Protein AF-A0A498L172-F1 (afdb_monomer_lite)

Structure (mmCIF, N/CA/C/O backbone):
data_AF-A0A498L172-F1
#
_entry.id   AF-A0A498L172-F1
#
loop_
_atom_site.group_PDB
_atom_site.id
_atom_site.type_symbol
_atom_site.label_atom_id
_atom_site.label_alt_id
_atom_site.label_comp_id
_atom_site.label_asym_id
_atom_site.label_entity_id
_atom_site.label_seq_id
_atom_site.pdbx_PDB_ins_code
_atom_site.Cartn_x
_atom_site.Cartn_y
_atom_site.Cartn_z
_atom_site.occupancy
_atom_site.B_iso_or_equiv
_atom_site.auth_seq_id
_atom_site.auth_comp_id
_atom_site.auth_asym_id
_atom_site.auth_atom_id
_atom_site.pdbx_PDB_model_num
ATOM 1 N N . MET A 1 1 ? -3.989 14.269 -10.771 1.00 53.78 1 MET A N 1
ATOM 2 C CA . MET A 1 1 ? -4.470 12.992 -10.201 1.00 53.78 1 MET A CA 1
ATOM 3 C C . MET A 1 1 ? -3.787 12.781 -8.861 1.00 53.78 1 MET A C 1
ATOM 5 O O . MET A 1 1 ? -2.571 12.939 -8.803 1.00 53.78 1 MET A O 1
ATOM 9 N N . SER A 1 2 ? -4.540 12.520 -7.791 1.00 71.81 2 SER A N 1
ATOM 10 C CA . SER A 1 2 ? -3.964 12.184 -6.482 1.00 71.81 2 SER A CA 1
ATOM 11 C C . SER A 1 2 ? -3.248 10.829 -6.558 1.00 71.81 2 SER A C 1
ATOM 13 O O . SER A 1 2 ? -3.585 9.977 -7.381 1.00 71.81 2 SER A O 1
ATOM 15 N N . ARG A 1 3 ? -2.196 10.649 -5.753 1.00 84.94 3 ARG A N 1
ATOM 16 C CA . ARG A 1 3 ? -1.446 9.387 -5.658 1.00 84.94 3 ARG A CA 1
ATOM 17 C C . ARG A 1 3 ? -1.867 8.647 -4.389 1.00 84.94 3 ARG A C 1
ATOM 19 O O . ARG A 1 3 ? -1.995 9.285 -3.351 1.00 84.94 3 ARG A O 1
ATOM 26 N N . ALA A 1 4 ? -2.035 7.332 -4.487 1.00 91.88 4 ALA A N 1
ATOM 27 C CA . ALA A 1 4 ? -2.111 6.434 -3.336 1.00 91.88 4 ALA A CA 1
ATOM 28 C C . ALA A 1 4 ? -0.682 5.985 -2.956 1.00 91.88 4 ALA A C 1
ATOM 30 O O . ALA A 1 4 ? 0.247 6.797 -2.982 1.00 91.88 4 ALA A O 1
ATOM 31 N N . LEU A 1 5 ? -0.472 4.689 -2.692 1.00 93.81 5 LEU A N 1
ATOM 32 C CA . LEU A 1 5 ? 0.841 4.124 -2.364 1.00 93.81 5 LEU A CA 1
ATOM 33 C C . LEU A 1 5 ? 1.878 4.320 -3.483 1.00 93.81 5 LEU A C 1
ATOM 35 O O . LEU A 1 5 ? 3.032 4.647 -3.208 1.00 93.81 5 LEU A O 1
ATOM 39 N N . LEU A 1 6 ? 1.476 4.118 -4.743 1.00 94.94 6 LEU A N 1
ATOM 40 C CA . LEU A 1 6 ? 2.359 4.161 -5.913 1.00 94.94 6 LEU A CA 1
ATOM 41 C C . LEU A 1 6 ? 2.209 5.468 -6.697 1.00 94.94 6 LEU A C 1
ATOM 43 O O . LEU A 1 6 ? 1.096 5.921 -6.983 1.00 94.94 6 LEU A O 1
ATOM 47 N N . THR A 1 7 ? 3.333 6.0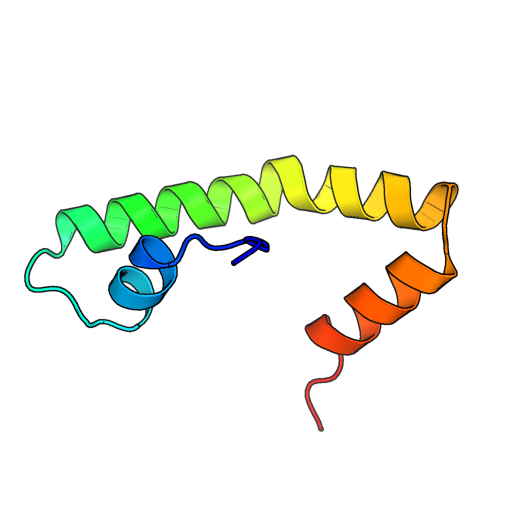29 -7.141 1.00 93.81 7 THR A N 1
ATOM 48 C CA . THR A 1 7 ? 3.327 7.044 -8.205 1.00 93.81 7 THR A CA 1
ATOM 49 C C . THR A 1 7 ? 2.985 6.412 -9.557 1.00 93.81 7 THR A C 1
ATOM 51 O O . THR A 1 7 ? 3.093 5.199 -9.741 1.00 93.81 7 THR A O 1
ATOM 54 N N . GLU A 1 8 ? 2.598 7.233 -10.536 1.00 92.62 8 GLU A N 1
ATOM 55 C CA . GLU A 1 8 ? 2.310 6.751 -11.894 1.00 92.62 8 GLU A CA 1
ATOM 56 C C . GLU A 1 8 ? 3.510 6.021 -12.512 1.00 92.62 8 GLU A C 1
ATOM 58 O O . GLU A 1 8 ? 3.371 4.929 -13.060 1.00 92.62 8 GLU A O 1
ATOM 63 N N . THR A 1 9 ? 4.706 6.585 -12.354 1.00 92.00 9 THR A N 1
ATOM 64 C CA . THR A 1 9 ? 5.947 5.986 -12.845 1.00 92.00 9 THR A CA 1
ATOM 65 C C . THR A 1 9 ? 6.261 4.660 -12.154 1.00 92.00 9 THR A C 1
ATOM 67 O O . THR A 1 9 ? 6.738 3.728 -12.796 1.00 92.00 9 THR A O 1
ATOM 70 N N . GLU A 1 10 ? 5.999 4.548 -10.850 1.00 94.50 10 GLU A N 1
ATOM 71 C CA . GLU A 1 10 ? 6.213 3.298 -10.111 1.00 94.50 10 GLU A CA 1
ATOM 72 C C . GLU A 1 10 ? 5.251 2.199 -10.552 1.00 94.50 10 GLU A C 1
ATOM 74 O O . GLU A 1 10 ? 5.692 1.060 -10.677 1.00 94.50 10 GL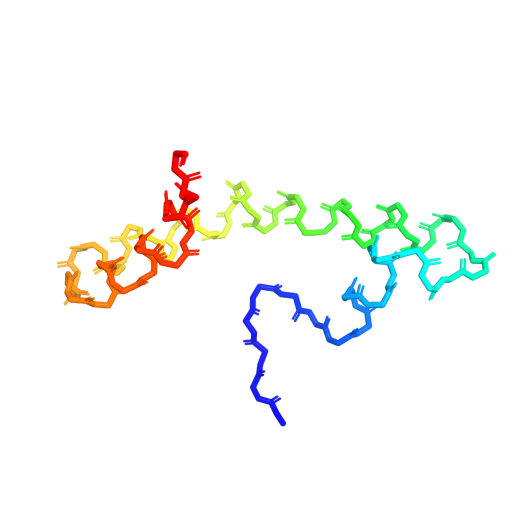U A O 1
ATOM 79 N N . ARG A 1 11 ? 3.988 2.530 -10.867 1.00 93.88 11 ARG A N 1
ATOM 80 C CA . ARG A 1 11 ? 3.041 1.563 -11.446 1.00 93.88 11 ARG A CA 1
ATOM 81 C C . ARG A 1 11 ? 3.575 0.968 -12.747 1.00 93.88 11 ARG A C 1
ATOM 83 O O . ARG A 1 11 ? 3.670 -0.249 -12.845 1.00 93.88 11 ARG A O 1
ATOM 90 N N . LYS A 1 12 ? 4.000 1.816 -13.693 1.00 93.19 12 LYS A N 1
ATOM 91 C CA . LYS A 1 12 ? 4.566 1.373 -14.984 1.00 93.19 12 LYS A CA 1
ATOM 92 C C . LYS A 1 12 ? 5.804 0.492 -14.780 1.00 93.19 12 LYS A C 1
ATOM 94 O O . LYS A 1 12 ? 5.878 -0.621 -15.288 1.00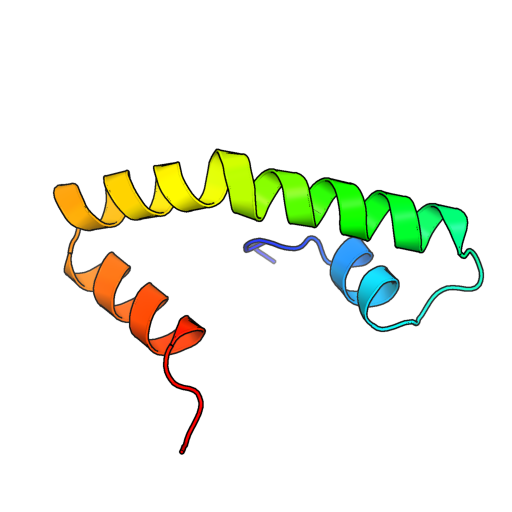 93.19 12 LYS A O 1
ATOM 99 N N . ARG A 1 13 ? 6.734 0.941 -13.927 1.00 94.00 13 ARG A N 1
ATOM 100 C CA . ARG A 1 13 ? 7.969 0.202 -13.614 1.00 94.00 13 ARG A CA 1
ATOM 101 C C . ARG A 1 13 ? 7.711 -1.176 -13.013 1.00 94.00 13 ARG A C 1
ATOM 103 O O . ARG A 1 13 ? 8.351 -2.146 -13.406 1.00 94.00 13 ARG A O 1
ATOM 110 N N . ILE A 1 14 ? 6.809 -1.266 -12.039 1.00 92.69 14 ILE A N 1
ATOM 111 C CA . ILE A 1 14 ? 6.513 -2.527 -11.347 1.00 92.69 14 ILE A CA 1
ATOM 112 C C . ILE A 1 14 ? 5.788 -3.497 -12.281 1.00 92.69 14 ILE A C 1
ATOM 114 O O . ILE A 1 14 ? 6.153 -4.675 -12.303 1.00 92.69 14 ILE A O 1
ATOM 118 N N . ALA A 1 15 ? 4.863 -2.985 -13.101 1.00 92.06 15 ALA A N 1
ATOM 119 C CA . ALA A 1 15 ? 4.113 -3.742 -14.104 1.00 92.06 15 ALA A CA 1
ATOM 120 C C . ALA A 1 15 ? 4.978 -4.322 -15.242 1.00 92.06 15 ALA A C 1
ATOM 122 O O . ALA A 1 15 ? 4.465 -5.055 -16.077 1.00 92.06 15 ALA A O 1
ATOM 123 N N . GLY A 1 16 ? 6.284 -4.032 -15.273 1.00 85.62 16 GLY A N 1
ATOM 124 C CA . GLY A 1 16 ? 7.203 -4.561 -16.284 1.00 85.62 16 GLY A CA 1
ATOM 125 C C . GLY A 1 16 ? 7.294 -3.709 -17.549 1.00 85.62 16 GLY A C 1
ATOM 126 O O . GLY A 1 16 ? 8.022 -4.076 -18.463 1.00 85.62 16 GLY A O 1
ATOM 127 N N . ASP A 1 17 ? 6.634 -2.550 -17.579 1.00 78.31 17 ASP A N 1
ATOM 128 C CA . ASP A 1 17 ? 6.704 -1.578 -18.675 1.00 78.31 17 ASP A CA 1
ATOM 129 C C . ASP A 1 17 ? 7.956 -0.693 -18.531 1.00 78.31 17 ASP A C 1
ATOM 131 O O . ASP A 1 17 ? 7.894 0.513 -18.274 1.00 78.31 17 ASP A O 1
ATOM 135 N N . VAL A 1 18 ? 9.131 -1.332 -18.552 1.00 73.31 18 VAL A N 1
ATOM 136 C CA . VAL A 1 18 ? 10.427 -0.650 -18.496 1.00 73.31 18 VAL A CA 1
ATOM 137 C C . VAL A 1 18 ? 11.543 -1.437 -19.160 1.00 73.31 18 VAL A C 1
ATOM 139 O O . VAL A 1 18 ? 11.788 -2.594 -18.844 1.00 73.31 18 VAL A O 1
ATOM 142 N N . GLU A 1 19 ? 12.336 -0.718 -19.949 1.00 74.88 19 GLU A N 1
ATOM 143 C CA . GLU A 1 19 ? 13.574 -1.213 -20.562 1.00 74.88 19 GLU A CA 1
ATOM 144 C C . GLU A 1 19 ? 14.746 -1.334 -19.565 1.00 74.88 19 GLU A C 1
ATOM 146 O O . GLU A 1 19 ? 15.792 -1.885 -19.894 1.00 74.88 19 GLU A O 1
ATOM 151 N N . ASN A 1 20 ? 14.611 -0.797 -18.343 1.00 83.38 20 ASN A N 1
ATOM 152 C CA . ASN A 1 20 ? 15.698 -0.711 -17.363 1.00 83.38 20 ASN A CA 1
ATOM 153 C C . ASN A 1 20 ? 15.360 -1.441 -16.051 1.00 83.38 20 ASN A C 1
ATOM 155 O O . ASN A 1 20 ? 14.591 -0.950 -15.217 1.00 83.38 20 ASN A O 1
ATOM 159 N N . GLU A 1 21 ? 16.006 -2.590 -15.851 1.00 88.88 21 GLU A N 1
ATOM 160 C CA . GLU A 1 21 ? 15.816 -3.468 -14.693 1.00 88.88 21 GLU A CA 1
ATOM 161 C C . GLU A 1 21 ? 16.261 -2.830 -13.367 1.00 88.88 21 GLU A C 1
ATOM 163 O O . GLU A 1 21 ? 15.585 -2.978 -12.347 1.00 88.88 21 GLU A O 1
ATOM 168 N N . GLN A 1 22 ? 17.334 -2.033 -13.374 1.00 92.75 22 GLN A N 1
ATOM 169 C CA . GLN A 1 22 ? 17.800 -1.321 -12.180 1.00 92.75 22 GLN A CA 1
ATOM 170 C C . GLN A 1 22 ? 16.725 -0.360 -11.655 1.00 92.75 22 GLN A C 1
ATOM 172 O O . GLN A 1 22 ? 16.397 -0.373 -10.468 1.00 92.75 22 GLN A O 1
ATOM 177 N N . ARG A 1 23 ? 16.104 0.428 -12.541 1.00 91.81 23 ARG A N 1
ATOM 178 C CA . ARG A 1 23 ? 15.016 1.350 -12.175 1.00 91.81 23 ARG A CA 1
ATOM 179 C C . ARG A 1 23 ? 13.783 0.610 -11.665 1.00 91.81 23 ARG A C 1
ATOM 181 O O . ARG A 1 23 ? 13.101 1.121 -10.774 1.00 91.81 23 ARG A O 1
ATOM 188 N N . ARG A 1 24 ? 13.497 -0.580 -12.202 1.00 93.94 24 ARG A N 1
ATOM 189 C CA . ARG A 1 24 ? 12.441 -1.457 -11.681 1.00 93.94 24 ARG A CA 1
ATOM 190 C C . ARG A 1 24 ? 12.760 -1.901 -10.256 1.00 93.94 24 ARG A C 1
ATOM 192 O O . ARG A 1 24 ? 11.923 -1.727 -9.370 1.00 93.94 24 ARG A O 1
ATOM 199 N N . HIS A 1 25 ? 13.972 -2.397 -10.019 1.00 94.69 25 HIS A N 1
ATOM 200 C CA . HIS A 1 25 ? 14.414 -2.850 -8.702 1.00 94.69 25 HIS A CA 1
ATOM 201 C C . HIS A 1 25 ? 14.396 -1.718 -7.660 1.00 94.69 25 HIS A C 1
ATOM 203 O O . HIS A 1 25 ? 13.889 -1.894 -6.551 1.00 94.69 25 HIS A O 1
ATOM 209 N N . GLU A 1 26 ? 14.869 -0.523 -8.021 1.00 95.25 26 GLU A N 1
ATOM 210 C CA . GLU A 1 26 ? 14.805 0.662 -7.159 1.00 95.25 26 GLU A CA 1
ATOM 211 C C . GLU A 1 26 ? 13.366 1.033 -6.785 1.00 95.25 26 GLU A C 1
ATOM 213 O O . GLU A 1 26 ? 13.081 1.300 -5.615 1.00 95.25 26 GLU A O 1
ATOM 218 N N . SER A 1 27 ? 12.448 1.033 -7.756 1.00 95.81 27 SER A N 1
ATOM 219 C CA . SER A 1 27 ? 11.032 1.304 -7.499 1.00 95.81 27 SER A CA 1
ATOM 220 C C . SER A 1 27 ? 10.420 0.263 -6.559 1.00 95.81 27 SER A C 1
ATOM 222 O O . SER A 1 27 ? 9.769 0.649 -5.589 1.00 95.81 27 SER A O 1
ATOM 224 N N . ILE A 1 28 ? 10.692 -1.029 -6.766 1.00 96.31 28 ILE A N 1
ATOM 225 C CA . ILE A 1 28 ? 10.236 -2.102 -5.865 1.00 96.31 28 ILE A CA 1
ATOM 226 C C . ILE A 1 28 ? 10.777 -1.889 -4.447 1.00 96.31 28 ILE A C 1
ATOM 228 O O . ILE A 1 28 ? 10.018 -1.964 -3.483 1.00 96.31 28 ILE A O 1
ATOM 232 N N . SER A 1 29 ? 12.067 -1.576 -4.307 1.00 97.25 29 SER A N 1
ATOM 233 C CA . SER A 1 29 ? 12.699 -1.344 -3.004 1.00 97.25 29 SER A CA 1
ATOM 234 C C . SER A 1 29 ? 12.041 -0.184 -2.244 1.00 97.25 29 SER A C 1
ATOM 236 O O . SER A 1 29 ? 11.665 -0.326 -1.079 1.00 97.25 29 SER A O 1
ATOM 238 N N . ARG A 1 30 ? 11.793 0.945 -2.921 1.00 96.38 30 ARG A N 1
ATOM 239 C CA . ARG A 1 30 ? 11.117 2.114 -2.325 1.00 96.38 30 ARG A CA 1
ATOM 240 C C . ARG A 1 30 ? 9.678 1.816 -1.916 1.00 96.38 30 ARG A C 1
ATOM 242 O O . ARG A 1 30 ? 9.208 2.310 -0.895 1.00 96.38 30 ARG A O 1
ATOM 249 N N . VAL A 1 31 ? 8.947 1.052 -2.725 1.00 97.00 31 VAL A N 1
ATOM 250 C CA . VAL A 1 31 ? 7.577 0.629 -2.394 1.00 97.00 31 VAL A CA 1
ATOM 251 C C . VAL A 1 31 ? 7.579 -0.302 -1.192 1.00 97.00 31 VAL A C 1
ATOM 253 O O . VAL A 1 31 ? 6.826 -0.073 -0.252 1.00 97.00 31 VAL A O 1
ATOM 256 N N . ARG A 1 32 ? 8.479 -1.289 -1.167 1.00 97.62 32 ARG A N 1
ATOM 257 C CA . ARG A 1 32 ? 8.629 -2.208 -0.035 1.00 97.62 32 ARG A CA 1
ATOM 258 C C . ARG A 1 32 ? 8.923 -1.461 1.263 1.00 97.62 32 ARG A C 1
ATOM 260 O O . ARG A 1 32 ? 8.370 -1.820 2.297 1.00 97.62 32 ARG A O 1
ATOM 267 N N . ARG A 1 33 ? 9.756 -0.419 1.206 1.00 97.75 33 ARG A N 1
ATOM 268 C CA . ARG A 1 33 ? 10.026 0.443 2.358 1.00 97.75 33 ARG A CA 1
ATOM 269 C C . ARG A 1 33 ? 8.755 1.136 2.855 1.00 97.75 33 ARG A C 1
ATOM 271 O O . ARG A 1 33 ? 8.443 1.017 4.029 1.00 97.75 33 ARG A O 1
ATOM 278 N N . ARG A 1 34 ? 7.976 1.765 1.964 1.00 97.06 34 ARG A N 1
ATOM 279 C CA . ARG A 1 34 ? 6.690 2.393 2.332 1.00 97.06 34 ARG A CA 1
ATOM 280 C C . ARG A 1 34 ? 5.707 1.402 2.949 1.00 97.06 34 ARG A C 1
ATOM 282 O O . ARG A 1 34 ? 5.100 1.726 3.956 1.00 97.06 34 ARG A O 1
ATOM 289 N N . ILE A 1 35 ? 5.589 0.197 2.390 1.00 96.94 35 ILE A N 1
ATOM 290 C CA . ILE A 1 35 ? 4.709 -0.851 2.935 1.00 96.94 35 ILE A CA 1
ATOM 291 C C . ILE A 1 35 ? 5.121 -1.246 4.359 1.00 96.94 35 ILE A C 1
ATOM 293 O O . ILE A 1 35 ? 4.260 -1.544 5.175 1.00 96.94 35 ILE A O 1
ATOM 297 N N . ARG A 1 36 ? 6.424 -1.277 4.660 1.00 97.38 36 ARG A N 1
ATOM 298 C CA . ARG A 1 36 ? 6.931 -1.720 5.968 1.00 97.38 36 ARG A CA 1
ATOM 299 C C . ARG A 1 36 ? 7.015 -0.614 7.012 1.00 97.38 36 ARG A C 1
ATOM 301 O O . ARG A 1 36 ? 6.869 -0.910 8.188 1.00 97.38 36 ARG A O 1
ATOM 308 N N . GLU A 1 37 ? 7.313 0.613 6.600 1.00 96.12 37 GLU A N 1
ATOM 309 C CA . GLU A 1 37 ? 7.640 1.712 7.520 1.00 96.12 37 GLU A CA 1
ATOM 310 C C . GLU A 1 37 ? 6.524 2.760 7.613 1.00 96.12 37 GLU A C 1
ATOM 312 O O . GLU A 1 37 ? 6.264 3.262 8.701 1.00 96.12 37 GLU A O 1
ATOM 317 N N . GLU A 1 38 ? 5.845 3.076 6.506 1.00 96.25 38 GLU A N 1
ATOM 318 C CA . GLU A 1 38 ? 4.883 4.191 6.450 1.00 96.25 38 GLU A CA 1
ATOM 319 C C . GLU A 1 38 ? 3.435 3.697 6.545 1.00 96.25 38 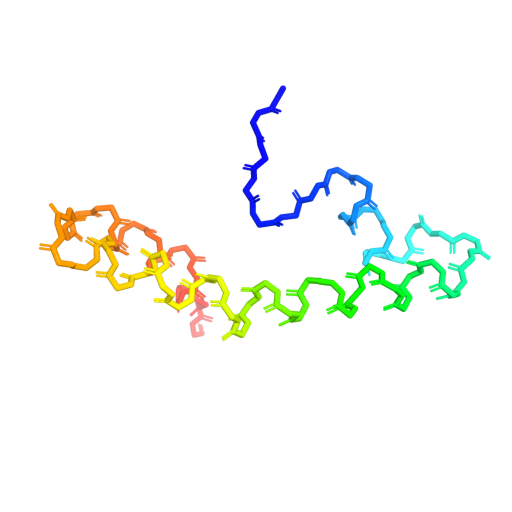GLU A C 1
ATOM 321 O O . GLU A 1 38 ? 2.673 4.137 7.400 1.00 96.25 38 GLU A O 1
ATOM 326 N N . LEU A 1 39 ? 3.064 2.716 5.716 1.00 96.00 39 LEU A N 1
ATOM 327 C CA . LEU A 1 39 ? 1.698 2.198 5.650 1.00 96.00 39 LEU A CA 1
ATOM 328 C C . LEU A 1 39 ? 1.175 1.663 6.998 1.00 96.00 39 LEU A C 1
ATOM 330 O O . LEU A 1 39 ? 0.015 1.928 7.300 1.00 96.00 39 LEU A O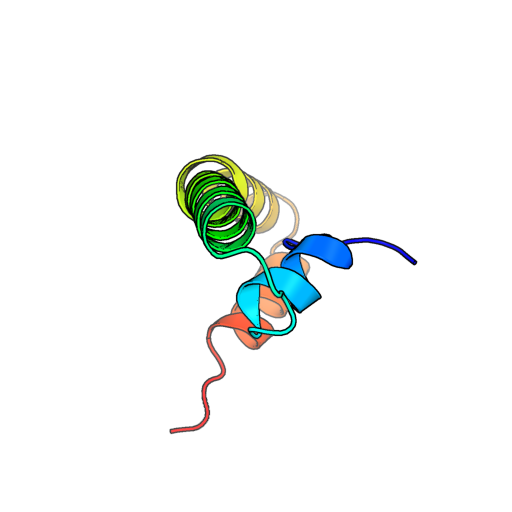 1
ATOM 334 N N . PRO A 1 40 ? 1.967 0.969 7.844 1.00 97.19 40 PRO A N 1
ATOM 335 C CA . PRO A 1 40 ? 1.478 0.517 9.146 1.00 97.19 40 PRO A CA 1
ATOM 336 C C . PRO A 1 40 ? 1.121 1.684 10.068 1.00 97.19 40 PRO A C 1
ATOM 338 O O . PRO A 1 40 ? 0.139 1.604 10.800 1.00 97.19 40 PRO A O 1
ATOM 341 N N . ARG A 1 41 ? 1.884 2.779 9.989 1.00 97.25 41 ARG A N 1
ATOM 342 C CA . ARG A 1 41 ? 1.631 3.997 10.759 1.00 97.25 41 ARG A CA 1
ATOM 343 C C . ARG A 1 41 ? 0.361 4.696 10.283 1.00 97.25 41 ARG A C 1
ATOM 345 O O . ARG A 1 41 ? -0.451 5.102 11.108 1.00 97.25 41 ARG A O 1
ATOM 352 N N . ASP A 1 42 ? 0.171 4.799 8.969 1.00 96.75 42 ASP A N 1
ATOM 353 C CA . ASP A 1 42 ? -1.060 5.347 8.391 1.00 96.75 42 ASP A CA 1
ATOM 354 C C . ASP A 1 42 ? -2.277 4.504 8.805 1.00 96.75 42 ASP A C 1
ATOM 356 O O . ASP A 1 42 ? -3.294 5.041 9.238 1.00 96.75 42 ASP A O 1
ATOM 360 N N . VAL A 1 43 ? -2.151 3.175 8.746 1.00 97.19 43 VAL A N 1
ATOM 361 C CA . VAL A 1 43 ? -3.183 2.225 9.179 1.00 97.19 43 VAL A CA 1
ATOM 362 C C . VAL A 1 43 ? -3.526 2.385 10.663 1.00 97.19 43 VAL A C 1
ATOM 364 O O . VAL A 1 43 ? -4.703 2.363 11.013 1.00 97.19 43 VAL A O 1
ATOM 367 N N . GLU A 1 44 ? -2.532 2.553 11.537 1.00 97.88 44 GLU A N 1
ATOM 368 C CA . GLU A 1 44 ? -2.751 2.784 12.969 1.00 97.88 44 GLU A CA 1
ATOM 369 C C . GLU A 1 44 ? -3.520 4.087 13.217 1.00 97.88 44 GLU A C 1
ATOM 371 O O . GLU A 1 44 ? -4.554 4.069 13.885 1.00 97.88 44 GLU A O 1
ATOM 376 N N . ILE A 1 45 ? -3.111 5.185 12.572 1.00 98.06 45 ILE A N 1
ATOM 377 C CA . ILE A 1 45 ? -3.810 6.475 12.656 1.00 98.06 45 ILE A CA 1
ATOM 378 C C . ILE A 1 45 ? -5.263 6.347 12.188 1.00 98.06 45 ILE A C 1
ATOM 380 O O . ILE A 1 45 ? -6.166 6.853 12.860 1.00 98.06 45 ILE A O 1
ATOM 384 N N . LEU A 1 46 ? -5.503 5.678 11.055 1.00 97.69 46 LEU A N 1
ATOM 385 C CA . LEU A 1 46 ? -6.853 5.473 10.525 1.00 97.69 46 LEU A CA 1
ATOM 386 C C . LEU A 1 46 ? -7.703 4.625 11.472 1.00 97.69 46 LEU A C 1
ATOM 388 O O . LEU A 1 46 ? -8.850 4.979 11.734 1.00 97.69 46 LEU A O 1
ATOM 392 N N . ARG A 1 47 ? -7.144 3.543 12.022 1.00 97.31 47 ARG A N 1
ATOM 393 C CA . ARG A 1 47 ? -7.846 2.662 12.961 1.00 97.31 47 ARG A CA 1
ATOM 394 C C . ARG A 1 47 ? -8.268 3.403 14.228 1.00 97.31 47 ARG A C 1
ATOM 396 O O . ARG A 1 47 ? -9.389 3.216 14.690 1.00 97.31 47 ARG A O 1
ATOM 403 N N . GLU A 1 48 ? -7.387 4.236 14.775 1.00 98.25 48 GLU A N 1
ATOM 404 C CA . GLU A 1 48 ? -7.641 4.973 16.016 1.00 98.25 48 GLU A CA 1
ATOM 405 C C . GLU A 1 48 ? -8.593 6.157 15.827 1.00 98.25 48 GLU A C 1
ATOM 407 O O . GLU A 1 48 ? -9.460 6.395 16.665 1.00 98.25 48 GLU A O 1
ATOM 412 N N . ASN A 1 49 ? -8.431 6.914 14.738 1.00 98.38 49 ASN A N 1
ATOM 413 C CA . ASN A 1 49 ? -9.085 8.216 14.586 1.00 98.38 49 ASN A CA 1
ATOM 414 C C . ASN A 1 49 ? -10.284 8.189 13.634 1.00 98.38 49 ASN A C 1
ATOM 416 O O . ASN A 1 49 ? -11.167 9.038 13.748 1.00 98.38 49 ASN A O 1
ATOM 420 N N . HIS A 1 50 ? -10.322 7.261 12.674 1.00 97.69 50 HIS A N 1
ATOM 421 C CA . HIS A 1 50 ? -11.360 7.231 11.645 1.00 97.69 50 HIS A CA 1
ATOM 422 C C . HIS A 1 50 ? -11.672 5.796 11.170 1.00 97.69 50 HIS A C 1
ATOM 424 O O . HIS A 1 50 ? -11.416 5.449 10.013 1.00 97.69 50 HIS A O 1
ATOM 430 N N . PRO A 1 51 ? -12.274 4.953 12.030 1.00 96.44 51 PRO A N 1
ATOM 431 C CA . PRO A 1 51 ? -12.414 3.514 11.790 1.00 96.44 51 PRO A CA 1
ATOM 432 C C . PRO A 1 51 ? -13.180 3.157 10.507 1.00 96.44 51 PRO A C 1
ATOM 434 O O . PRO A 1 51 ? -12.894 2.131 9.901 1.00 96.44 51 PRO A O 1
ATOM 437 N N . THR A 1 52 ? -14.096 4.010 10.036 1.00 97.69 52 THR A N 1
ATOM 438 C CA . THR A 1 52 ? -14.772 3.819 8.739 1.00 97.69 52 THR A CA 1
ATOM 439 C C . THR A 1 52 ? -13.793 3.841 7.560 1.00 97.69 52 THR A C 1
ATOM 441 O O . THR A 1 52 ? -13.876 2.982 6.693 1.00 97.69 52 THR A O 1
ATOM 444 N N . LEU A 1 53 ? -12.823 4.767 7.550 1.00 96.94 53 LEU A N 1
ATOM 445 C CA . LEU A 1 53 ? -11.815 4.844 6.483 1.00 96.94 53 LEU A CA 1
ATOM 446 C C . LEU A 1 53 ? -10.822 3.683 6.566 1.00 96.94 53 LEU A C 1
ATOM 448 O O . LEU A 1 53 ? -10.337 3.207 5.544 1.00 96.94 53 LEU A O 1
ATOM 452 N N . PHE A 1 54 ? -10.523 3.219 7.783 1.00 97.62 54 PHE A N 1
ATOM 453 C CA . PHE A 1 54 ? -9.750 1.996 7.970 1.00 97.62 54 PHE A CA 1
ATOM 454 C C . PHE A 1 54 ? -10.480 0.783 7.376 1.00 97.62 54 PHE A C 1
ATOM 456 O O . PHE A 1 54 ? -9.857 0.035 6.634 1.00 97.62 54 PHE A O 1
ATOM 463 N N . ALA A 1 55 ? -11.785 0.631 7.627 1.00 95.94 55 ALA A N 1
ATOM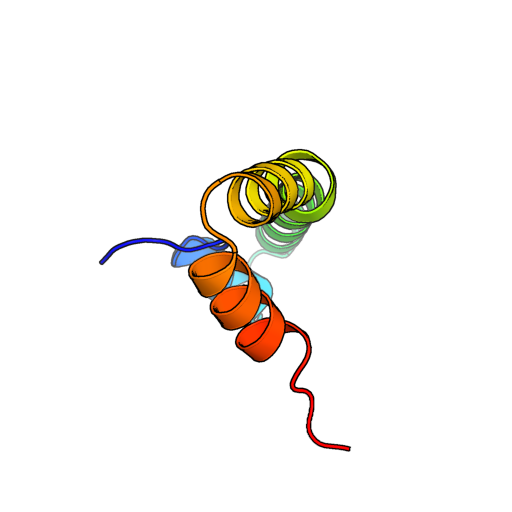 464 C CA . ALA A 1 55 ? -12.584 -0.458 7.062 1.00 95.94 55 ALA A CA 1
ATOM 465 C C . ALA A 1 55 ? -12.659 -0.402 5.524 1.00 95.94 55 ALA A C 1
ATOM 467 O O . ALA A 1 55 ? -12.565 -1.435 4.870 1.00 95.94 55 ALA A O 1
ATOM 468 N N . GLU A 1 56 ? -12.768 0.794 4.932 1.00 95.56 56 GLU A N 1
ATOM 469 C CA . GLU A 1 56 ? -12.697 0.967 3.472 1.00 95.56 56 GLU A CA 1
ATOM 470 C C . GLU A 1 56 ? -11.337 0.528 2.904 1.00 95.56 56 GLU A C 1
ATOM 472 O O . GLU A 1 56 ? -11.281 -0.168 1.891 1.00 95.56 56 GLU A O 1
ATOM 477 N N . LEU A 1 57 ? -10.233 0.911 3.558 1.00 94.62 57 LEU A N 1
ATOM 478 C CA . LEU A 1 57 ? -8.890 0.483 3.163 1.00 94.62 57 LEU A CA 1
ATOM 479 C C . LEU A 1 57 ? -8.710 -1.033 3.318 1.00 94.62 57 LEU A C 1
ATOM 481 O O . LEU A 1 57 ? -8.133 -1.664 2.436 1.00 94.62 57 LEU A O 1
ATOM 485 N N . GLU A 1 58 ? -9.173 -1.595 4.435 1.00 94.62 58 GLU A N 1
ATOM 486 C CA . GLU A 1 58 ? -9.095 -3.025 4.734 1.00 94.62 58 GLU A CA 1
ATOM 487 C C . GLU A 1 58 ? -9.864 -3.838 3.695 1.00 94.62 58 GLU A C 1
ATOM 489 O O . GLU A 1 58 ? -9.277 -4.742 3.118 1.00 94.62 58 GLU A O 1
ATOM 494 N N . SER A 1 59 ? -11.099 -3.455 3.362 1.00 94.69 59 SER A N 1
ATOM 495 C CA . SER A 1 59 ? -11.884 -4.090 2.294 1.00 94.69 59 SER A CA 1
ATOM 496 C C . SER A 1 59 ? -11.116 -4.109 0.967 1.00 94.69 59 SER A C 1
ATOM 498 O O . SER A 1 59 ? -10.892 -5.167 0.395 1.00 94.69 59 SER A O 1
ATOM 500 N N . VAL A 1 60 ? -10.567 -2.977 0.513 1.00 93.50 60 VAL A N 1
ATOM 501 C CA . VAL A 1 60 ? -9.836 -2.931 -0.772 1.00 93.50 60 VAL A CA 1
ATOM 502 C C . VAL A 1 60 ? -8.559 -3.792 -0.783 1.00 93.50 60 VAL A C 1
ATOM 504 O O . VAL A 1 60 ? -8.117 -4.210 -1.852 1.00 93.50 60 VAL A O 1
ATOM 507 N N . VAL A 1 61 ? -7.926 -4.020 0.371 1.00 91.62 61 VAL A N 1
ATOM 508 C CA . VAL A 1 61 ? -6.658 -4.769 0.478 1.00 91.62 61 VAL A CA 1
ATOM 509 C C . VAL A 1 61 ? -6.872 -6.252 0.784 1.00 91.62 61 VAL A C 1
ATOM 511 O O . VAL A 1 61 ? -6.084 -7.074 0.323 1.00 91.62 61 VAL A O 1
ATOM 514 N N . CYS A 1 62 ? -7.879 -6.578 1.592 1.00 90.81 62 CYS A N 1
ATOM 515 C CA . CYS A 1 62 ? -8.139 -7.915 2.115 1.00 90.81 62 CYS A CA 1
ATOM 516 C C . CYS A 1 62 ? -9.255 -8.654 1.374 1.00 90.81 62 CYS A C 1
ATOM 518 O O . CYS A 1 62 ? -9.313 -9.873 1.506 1.00 90.81 62 CYS A O 1
ATOM 520 N N . ASP A 1 63 ? -10.092 -7.968 0.589 1.00 77.44 63 ASP A N 1
ATOM 521 C CA . ASP A 1 63 ? -11.077 -8.621 -0.276 1.00 77.44 63 ASP A CA 1
ATOM 522 C C . ASP A 1 63 ? -10.374 -9.169 -1.534 1.00 77.44 63 ASP A C 1
ATOM 524 O O . ASP A 1 63 ? -10.534 -8.677 -2.652 1.00 77.44 63 ASP A O 1
ATOM 528 N N . GLU A 1 64 ? -9.548 -10.196 -1.336 1.00 58.62 64 GLU A N 1
ATOM 529 C CA . GLU A 1 64 ? -9.342 -11.226 -2.348 1.00 58.62 64 GLU A CA 1
ATOM 530 C C . GLU A 1 64 ? -10.546 -12.172 -2.241 1.00 58.62 64 GLU A C 1
ATOM 532 O O . GLU A 1 64 ? -10.786 -12.768 -1.192 1.00 58.62 64 GLU A O 1
ATOM 537 N N . GLU A 1 65 ? -11.348 -12.240 -3.306 1.00 54.31 65 GLU A N 1
ATOM 538 C CA . GLU A 1 65 ? -12.364 -13.277 -3.491 1.00 54.31 65 GLU A CA 1
ATOM 539 C C . GLU A 1 65 ? -11.710 -14.656 -3.261 1.00 54.31 65 GLU A C 1
ATOM 541 O O . GLU A 1 65 ? -10.739 -14.986 -3.948 1.00 54.31 65 GLU A O 1
ATOM 546 N N . ASP A 1 66 ? -12.216 -15.429 -2.289 1.00 42.72 66 ASP A N 1
ATOM 547 C CA . ASP A 1 66 ? -11.986 -16.883 -2.202 1.00 42.72 66 ASP A CA 1
ATOM 548 C C . ASP A 1 66 ? -12.289 -17.579 -3.547 1.00 42.72 66 ASP A C 1
ATOM 550 O O . ASP A 1 66 ? -13.318 -17.237 -4.184 1.00 42.72 66 ASP A O 1
#

Foldseek 3Di:
DDDDLDDPVLVCLCVVVDPDPVVSVVSVVVSVCCVPPPVVVVLVCCVVPPVVVNVVVCCVVVPPDD

Secondary structure (DSSP, 8-state):
----SS-HHHHHHHTT--S-HHHHHHHHHHHHHHHHHTHHHHHHHHHHH-HHHHHHHHHHHH----

Sequence (66 aa):
MSRALLTETERKRIAGDVENEQRRHESISRVRRRIREELPRDVEILRENHPTLFAELESVVCDEED

Organism: NCBI:txid2479928

Radius of gyration: 14.32 Å; chains: 1; bounding box: 33×30×37 Å

pLDDT: mean 90.72, std 11.55, range [42.72, 98.38]